Protein AF-A0A4W3KCC6-F1 (afdb_monomer_lite)

Structure (mmCIF, N/CA/C/O backbone):
data_AF-A0A4W3KCC6-F1
#
_entry.id   AF-A0A4W3KCC6-F1
#
loop_
_atom_site.group_PDB
_atom_site.id
_atom_site.type_symbol
_atom_site.label_atom_id
_atom_site.label_alt_id
_atom_site.label_comp_id
_atom_site.label_asym_id
_atom_site.label_entity_id
_atom_site.label_seq_id
_atom_site.pdbx_PDB_ins_code
_atom_site.Cartn_x
_atom_site.Cartn_y
_atom_site.Cartn_z
_atom_site.occupancy
_atom_site.B_iso_or_equiv
_atom_site.auth_seq_id
_atom_site.auth_comp_id
_atom_site.auth_asym_id
_atom_site.auth_atom_id
_atom_site.pdbx_PDB_model_num
ATOM 1 N N . ARG A 1 1 ? 4.549 -26.907 -14.418 1.00 34.53 1 ARG A N 1
ATOM 2 C CA . ARG A 1 1 ? 5.092 -25.667 -13.808 1.00 34.53 1 ARG A CA 1
ATOM 3 C C . ARG A 1 1 ? 6.585 -25.901 -13.583 1.00 34.53 1 ARG A C 1
ATOM 5 O O . ARG A 1 1 ? 6.881 -26.752 -12.751 1.00 34.53 1 ARG A O 1
ATOM 12 N N . PRO A 1 2 ? 7.504 -25.283 -14.344 1.00 38.62 2 PRO A N 1
ATOM 13 C CA . PRO A 1 2 ? 8.928 -25.456 -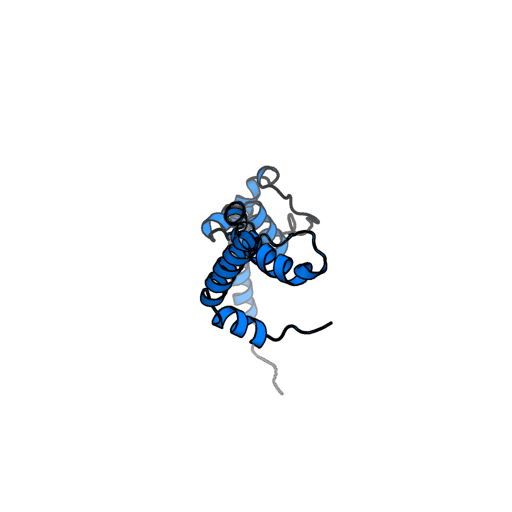14.086 1.00 38.62 2 PRO A CA 1
ATOM 14 C C . PRO A 1 2 ? 9.308 -24.642 -12.844 1.00 38.62 2 PRO A C 1
ATOM 16 O O . PRO A 1 2 ? 8.859 -23.507 -12.686 1.00 38.62 2 PRO A O 1
ATOM 19 N N . LYS A 1 3 ? 10.058 -25.257 -11.926 1.00 50.41 3 LYS A N 1
ATOM 20 C CA . LYS A 1 3 ? 10.650 -24.585 -10.767 1.00 50.41 3 LYS A CA 1
ATOM 21 C C . LYS A 1 3 ? 11.924 -23.902 -11.264 1.00 50.41 3 LYS A C 1
ATOM 23 O O . LYS A 1 3 ? 12.793 -24.589 -11.784 1.00 50.41 3 LYS A O 1
ATOM 28 N N . ALA A 1 4 ? 12.000 -22.577 -11.169 1.00 46.44 4 ALA A N 1
ATOM 29 C CA . ALA A 1 4 ? 13.261 -21.874 -11.371 1.00 46.44 4 ALA A CA 1
ATOM 30 C C . ALA A 1 4 ? 14.168 -22.212 -10.178 1.00 46.44 4 ALA A C 1
ATOM 32 O O . ALA A 1 4 ? 13.780 -21.976 -9.032 1.00 46.44 4 ALA A O 1
ATOM 33 N N . ASP A 1 5 ? 15.309 -22.844 -10.445 1.00 50.78 5 ASP A N 1
ATOM 34 C CA . ASP A 1 5 ? 16.271 -23.245 -9.421 1.00 50.78 5 ASP A CA 1
ATOM 35 C C . ASP A 1 5 ? 16.881 -22.001 -8.758 1.00 50.78 5 ASP A C 1
ATOM 37 O O . ASP A 1 5 ? 17.347 -21.083 -9.431 1.00 50.78 5 ASP A O 1
ATOM 41 N N . LEU A 1 6 ? 16.932 -21.977 -7.421 1.00 53.44 6 LEU A N 1
ATOM 42 C CA . LEU A 1 6 ? 17.603 -20.912 -6.658 1.00 53.44 6 LEU A CA 1
ATOM 43 C C . LEU A 1 6 ? 19.059 -20.696 -7.118 1.00 53.44 6 LEU A C 1
ATOM 45 O O . LEU A 1 6 ? 19.556 -19.573 -7.106 1.00 53.44 6 LEU A O 1
ATOM 49 N N . ASN A 1 7 ? 19.709 -21.764 -7.590 1.00 55.09 7 ASN A N 1
ATOM 50 C CA . ASN A 1 7 ? 21.081 -21.751 -8.094 1.00 55.09 7 ASN A CA 1
ATOM 51 C C . ASN A 1 7 ? 21.238 -20.916 -9.372 1.00 55.09 7 ASN A C 1
ATOM 53 O O . ASN A 1 7 ? 22.314 -20.381 -9.622 1.00 55.09 7 ASN A O 1
ATOM 57 N N . THR A 1 8 ? 20.187 -20.783 -10.190 1.00 51.75 8 THR A N 1
ATOM 58 C CA . THR A 1 8 ? 20.242 -19.941 -11.393 1.00 51.75 8 THR A CA 1
ATOM 59 C C . THR A 1 8 ? 20.246 -18.466 -11.012 1.00 51.75 8 THR A C 1
ATOM 61 O O . THR A 1 8 ? 20.962 -17.685 -11.621 1.00 51.75 8 THR A O 1
ATOM 64 N N . ILE A 1 9 ? 19.495 -18.089 -9.976 1.00 52.69 9 ILE A N 1
ATOM 65 C CA . ILE A 1 9 ? 19.383 -16.700 -9.510 1.00 52.69 9 ILE A CA 1
ATOM 66 C C . ILE A 1 9 ? 20.705 -16.237 -8.880 1.00 52.69 9 ILE A C 1
ATOM 68 O O . ILE A 1 9 ? 21.167 -15.138 -9.178 1.00 52.69 9 ILE A O 1
ATOM 72 N N . ASP A 1 10 ? 21.352 -17.096 -8.088 1.00 55.12 10 ASP A N 1
ATOM 73 C CA . ASP A 1 10 ? 22.651 -16.811 -7.464 1.00 55.12 10 ASP A CA 1
ATOM 74 C C . ASP A 1 10 ? 23.804 -16.821 -8.486 1.00 55.12 10 ASP A C 1
ATOM 76 O O . ASP A 1 10 ? 24.693 -15.974 -8.433 1.00 55.12 10 ASP A O 1
ATOM 80 N N . ALA A 1 11 ? 23.748 -17.691 -9.504 1.00 56.84 11 ALA A N 1
ATOM 81 C CA . ALA A 1 11 ? 24.682 -17.659 -10.633 1.00 56.84 11 ALA A CA 1
ATOM 82 C C . ALA A 1 11 ? 24.516 -16.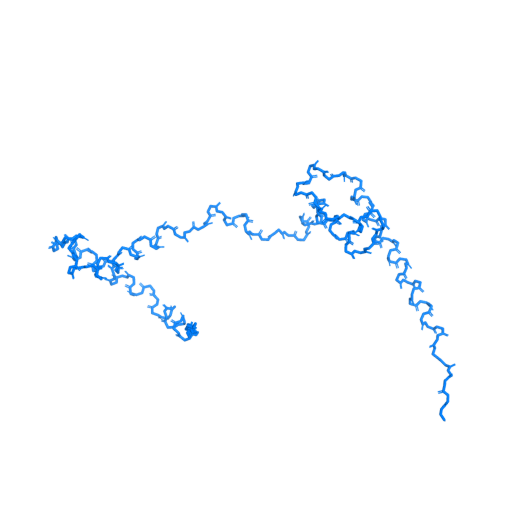392 -11.495 1.00 56.84 11 ALA A C 1
ATOM 84 O O . ALA A 1 11 ? 25.510 -15.792 -11.898 1.00 56.84 11 ALA A O 1
ATOM 85 N N . ILE A 1 12 ? 23.277 -15.943 -11.735 1.00 50.22 12 ILE A N 1
ATOM 86 C CA . ILE A 1 12 ? 22.976 -14.693 -12.454 1.00 50.22 12 ILE A CA 1
ATOM 87 C C . ILE A 1 12 ? 23.457 -13.472 -11.653 1.00 50.22 12 ILE A C 1
ATOM 89 O O . ILE A 1 12 ? 24.034 -12.555 -12.234 1.00 50.22 12 ILE A O 1
ATOM 93 N N . ALA A 1 13 ? 23.296 -13.474 -10.326 1.00 57.94 13 ALA A N 1
ATOM 94 C CA . ALA A 1 13 ? 23.845 -12.435 -9.454 1.00 57.94 13 ALA A CA 1
ATOM 95 C C . ALA A 1 13 ? 25.388 -12.471 -9.394 1.00 57.94 13 ALA A C 1
ATOM 97 O O . ALA A 1 13 ? 26.028 -11.419 -9.392 1.00 57.94 13 ALA A O 1
ATOM 98 N N . SER A 1 14 ? 25.987 -13.668 -9.420 1.00 56.34 14 SER A N 1
ATOM 99 C CA . SER A 1 14 ? 27.440 -13.899 -9.353 1.00 56.34 14 SER A CA 1
ATOM 100 C C . SER A 1 14 ? 28.193 -13.568 -10.646 1.00 56.34 14 SER A C 1
ATOM 102 O O . SER A 1 14 ? 29.378 -13.246 -10.592 1.00 56.34 14 SER A O 1
ATOM 104 N N . ILE A 1 15 ? 27.529 -13.594 -11.808 1.00 54.50 15 ILE A N 1
ATOM 105 C CA . ILE A 1 15 ? 28.095 -13.101 -13.080 1.00 54.50 15 ILE A CA 1
ATOM 106 C C . ILE A 1 15 ? 28.324 -11.574 -13.026 1.00 54.50 15 ILE A C 1
ATOM 108 O O . ILE A 1 15 ? 29.220 -11.043 -13.691 1.00 54.50 15 ILE A O 1
ATOM 112 N N . GLY A 1 16 ? 27.587 -10.864 -12.165 1.00 55.75 16 GLY A N 1
ATOM 113 C CA . GLY A 1 16 ? 27.807 -9.455 -11.859 1.00 55.75 16 GLY A CA 1
ATOM 114 C C . GLY A 1 16 ? 27.729 -8.512 -13.069 1.00 55.75 16 GLY A C 1
ATOM 115 O O . GLY A 1 16 ? 27.402 -8.880 -14.196 1.00 55.75 16 GLY A O 1
ATOM 116 N N . VAL A 1 17 ? 28.092 -7.252 -12.830 1.00 57.06 17 VAL A N 1
ATOM 117 C CA . VAL A 1 17 ? 28.196 -6.158 -13.820 1.00 57.06 17 VAL A CA 1
ATOM 118 C C . VAL A 1 17 ? 29.140 -6.446 -15.005 1.00 57.06 17 VAL A C 1
ATOM 120 O O . VAL A 1 17 ? 29.144 -5.692 -15.975 1.00 57.06 17 VAL A O 1
ATOM 123 N N . SER A 1 18 ? 29.927 -7.528 -14.964 1.00 60.06 18 SER A N 1
ATOM 124 C CA . SER A 1 18 ? 30.921 -7.866 -15.993 1.00 60.06 18 SER A CA 1
ATOM 125 C C . SER A 1 18 ? 30.288 -8.186 -17.357 1.00 60.06 18 SER A C 1
ATOM 127 O O . SER A 1 18 ? 30.687 -7.608 -18.366 1.00 60.06 18 SER A O 1
ATOM 129 N N . TRP A 1 19 ? 29.221 -8.991 -17.376 1.00 65.50 19 TRP A N 1
ATOM 130 C CA . TRP A 1 19 ? 28.462 -9.333 -18.585 1.00 65.50 19 TRP A CA 1
ATOM 131 C C . TRP A 1 19 ? 27.715 -8.130 -19.187 1.00 65.50 19 TRP A C 1
ATOM 133 O O . TRP A 1 19 ? 27.526 -8.047 -20.401 1.00 65.50 19 TRP A O 1
ATOM 143 N N . LEU A 1 20 ? 27.325 -7.152 -18.359 1.00 62.91 20 LEU A N 1
ATOM 144 C CA . LEU A 1 20 ? 26.680 -5.921 -18.833 1.00 62.91 20 LEU A CA 1
ATOM 145 C C . LEU A 1 20 ? 27.624 -5.097 -19.725 1.00 62.91 20 LEU A C 1
ATOM 147 O O . LEU A 1 20 ? 27.183 -4.585 -20.755 1.00 62.91 20 LEU A O 1
ATOM 151 N N . ASN A 1 21 ? 28.917 -5.031 -19.384 1.00 67.50 21 ASN A N 1
ATOM 152 C CA . ASN A 1 21 ? 29.932 -4.373 -20.218 1.00 67.50 21 ASN A CA 1
ATOM 153 C C . ASN A 1 21 ? 30.126 -5.091 -21.563 1.00 67.50 21 ASN A C 1
ATOM 155 O O . ASN A 1 21 ? 30.356 -4.441 -22.586 1.00 67.50 21 ASN A O 1
ATOM 159 N N . ASP A 1 22 ? 30.017 -6.420 -21.580 1.00 78.38 22 ASP A N 1
ATOM 160 C CA . ASP A 1 22 ? 30.130 -7.208 -22.808 1.00 78.38 22 ASP A CA 1
ATOM 161 C C . ASP A 1 22 ? 28.910 -7.012 -23.717 1.00 78.38 22 ASP A C 1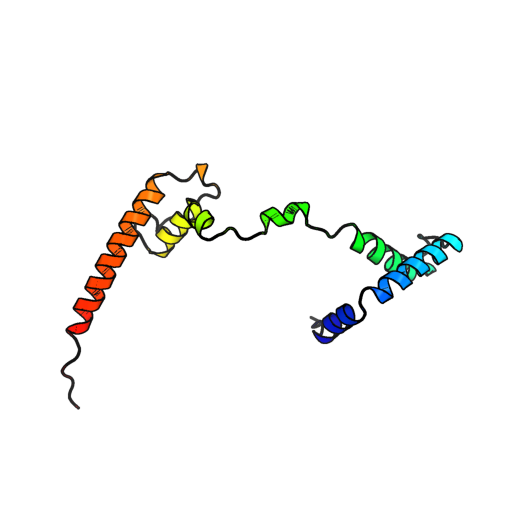
ATOM 163 O O . ASP A 1 22 ? 29.072 -6.848 -24.927 1.00 78.38 22 ASP A O 1
ATOM 167 N N . ILE A 1 23 ? 27.701 -6.903 -23.154 1.00 81.62 23 ILE A N 1
ATOM 168 C CA . ILE A 1 23 ? 26.498 -6.563 -23.931 1.00 81.62 23 ILE A CA 1
ATOM 169 C C . ILE A 1 23 ? 26.561 -5.130 -24.479 1.00 81.62 23 ILE A C 1
ATOM 171 O O . ILE A 1 23 ? 26.139 -4.894 -25.610 1.00 81.62 23 ILE A O 1
ATOM 175 N N . GLN A 1 24 ? 27.107 -4.165 -23.733 1.00 80.62 24 GLN A N 1
ATOM 176 C CA . GLN A 1 24 ? 27.285 -2.797 -24.240 1.00 80.62 24 GLN A CA 1
ATOM 177 C C . GLN A 1 24 ? 28.233 -2.760 -25.445 1.00 80.62 24 GLN A C 1
ATOM 179 O O . GLN A 1 24 ? 27.891 -2.189 -26.481 1.00 80.62 24 GLN A O 1
ATOM 184 N N . LYS A 1 25 ? 29.379 -3.444 -25.358 1.00 84.31 25 LYS A N 1
ATOM 185 C CA . LYS A 1 25 ? 30.309 -3.596 -26.489 1.00 84.31 25 LYS A CA 1
ATOM 186 C C . LYS A 1 25 ? 29.670 -4.332 -27.667 1.00 84.31 25 LYS A C 1
ATOM 188 O O . LYS A 1 25 ? 29.910 -3.973 -28.818 1.00 84.31 25 LYS A O 1
ATOM 193 N N . LEU A 1 26 ? 28.841 -5.339 -27.392 1.00 84.81 26 LEU A N 1
ATOM 194 C CA . LEU A 1 26 ? 28.089 -6.070 -28.410 1.00 84.81 26 LEU A CA 1
ATOM 195 C C . LEU A 1 26 ? 27.072 -5.165 -29.124 1.00 84.81 26 LEU A C 1
ATOM 197 O O . LEU A 1 26 ? 26.961 -5.216 -30.348 1.00 84.81 26 LEU A O 1
ATOM 201 N N . ALA A 1 27 ? 26.389 -4.290 -28.386 1.00 84.19 27 ALA A N 1
ATOM 202 C CA . ALA A 1 27 ? 25.476 -3.298 -28.946 1.00 84.19 27 ALA A CA 1
ATOM 203 C C . ALA A 1 27 ? 26.207 -2.268 -29.825 1.00 84.19 27 ALA A C 1
ATOM 205 O O . ALA A 1 27 ? 25.743 -1.931 -30.917 1.00 84.19 27 ALA A O 1
ATOM 206 N N . GLU A 1 28 ? 27.379 -1.797 -29.390 1.00 85.81 28 GLU A N 1
ATOM 207 C CA . GLU A 1 28 ? 28.231 -0.907 -30.188 1.00 85.81 28 GLU A CA 1
ATOM 208 C C . GLU A 1 28 ? 28.740 -1.586 -31.464 1.00 85.81 28 GLU A C 1
ATOM 210 O O . GLU A 1 28 ? 28.717 -0.979 -32.541 1.00 85.81 28 GLU A O 1
ATOM 215 N N . TRP A 1 29 ? 29.153 -2.855 -31.373 1.00 90.38 29 TRP A N 1
ATOM 216 C CA . TRP A 1 29 ? 29.533 -3.656 -32.533 1.00 90.38 29 TRP A CA 1
ATOM 217 C C . TRP A 1 29 ? 28.365 -3.814 -33.509 1.00 90.38 29 TRP A C 1
ATOM 219 O O . TRP A 1 29 ? 28.547 -3.546 -34.695 1.00 90.38 29 TRP A O 1
ATOM 229 N N . ALA A 1 30 ? 27.165 -4.156 -33.030 1.00 86.81 30 ALA A N 1
ATOM 230 C CA . ALA A 1 30 ? 25.979 -4.327 -33.871 1.00 86.81 30 ALA A CA 1
ATOM 231 C C . ALA A 1 30 ? 25.618 -3.030 -34.616 1.00 86.81 30 ALA A C 1
ATOM 233 O O . ALA A 1 30 ? 25.348 -3.047 -35.820 1.00 86.81 30 ALA A O 1
ATOM 234 N N . LYS A 1 31 ? 25.717 -1.880 -33.933 1.00 85.88 31 LYS A N 1
ATOM 235 C CA . LYS A 1 31 ? 25.523 -0.554 -34.536 1.00 85.88 31 LYS A CA 1
ATOM 236 C C . LYS A 1 31 ? 26.586 -0.241 -35.592 1.00 85.88 31 LYS A C 1
ATOM 238 O O . LYS A 1 31 ? 26.259 0.262 -36.666 1.00 85.88 31 LYS A O 1
ATOM 243 N N . LYS A 1 32 ? 27.858 -0.552 -35.315 1.00 89.81 32 LYS A N 1
ATOM 244 C CA . LYS A 1 32 ? 28.975 -0.350 -36.255 1.00 89.81 32 LYS A CA 1
ATOM 245 C C . LYS A 1 32 ? 28.873 -1.263 -37.478 1.00 89.81 32 LYS A C 1
ATOM 247 O O . LYS A 1 32 ? 29.173 -0.825 -38.586 1.00 89.81 32 LYS A O 1
ATOM 252 N N . ALA A 1 33 ? 28.424 -2.497 -37.275 1.00 87.94 33 ALA A N 1
ATOM 253 C CA . ALA A 1 33 ? 28.172 -3.483 -38.316 1.00 87.94 33 ALA A CA 1
ATOM 254 C C . ALA A 1 33 ? 26.884 -3.204 -39.112 1.00 87.94 33 ALA A C 1
ATOM 256 O O . ALA A 1 33 ? 26.655 -3.865 -40.120 1.00 87.94 33 ALA A O 1
ATOM 257 N N . ARG A 1 34 ? 26.077 -2.207 -38.704 1.00 86.56 34 ARG A N 1
ATOM 258 C CA . ARG A 1 34 ? 24.796 -1.836 -39.331 1.00 86.56 34 ARG A CA 1
ATOM 259 C C . ARG A 1 34 ? 23.848 -3.031 -39.473 1.00 86.56 34 ARG A C 1
ATOM 261 O O . ARG A 1 34 ? 23.186 -3.175 -40.497 1.00 86.56 34 ARG A O 1
ATOM 268 N N . ILE A 1 35 ? 23.807 -3.881 -38.445 1.00 83.94 35 ILE A N 1
ATOM 269 C CA . ILE A 1 35 ? 22.877 -5.011 -38.388 1.00 83.94 35 ILE A CA 1
ATOM 270 C C . ILE A 1 35 ? 21.448 -4.465 -38.419 1.00 83.94 35 ILE A C 1
ATOM 272 O O . ILE A 1 35 ? 21.128 -3.548 -37.661 1.00 83.94 35 ILE A O 1
ATOM 276 N N . ASP A 1 36 ? 20.607 -5.017 -39.293 1.00 83.25 36 ASP A N 1
ATOM 277 C CA . ASP A 1 36 ? 19.197 -4.643 -39.366 1.00 83.25 36 ASP A CA 1
ATOM 278 C C . ASP A 1 36 ? 18.456 -5.168 -38.121 1.00 83.25 36 ASP A C 1
ATOM 280 O O . ASP A 1 36 ? 18.424 -6.384 -37.901 1.00 83.25 36 ASP A O 1
ATOM 284 N N . PRO A 1 37 ? 17.869 -4.284 -37.293 1.00 78.12 37 PRO A N 1
ATOM 285 C CA . PRO A 1 37 ? 17.110 -4.686 -36.114 1.00 78.12 37 PRO A CA 1
ATOM 286 C C . PRO A 1 37 ? 15.812 -5.437 -36.433 1.00 78.12 37 PRO A C 1
ATOM 288 O O . PRO A 1 37 ? 15.297 -6.130 -35.559 1.00 78.12 37 PRO A O 1
ATOM 291 N N . HIS A 1 38 ? 15.293 -5.339 -37.661 1.00 83.25 38 HIS A N 1
ATOM 292 C CA . HIS A 1 38 ? 14.059 -6.011 -38.077 1.00 83.25 38 HIS A CA 1
ATOM 293 C C . HIS A 1 38 ? 14.307 -7.300 -38.870 1.00 83.25 38 HIS A C 1
ATOM 295 O O . HIS A 1 38 ? 13.348 -7.930 -39.316 1.00 83.25 38 HIS A O 1
ATOM 301 N N . ASP A 1 39 ? 15.567 -7.714 -39.035 1.00 87.81 39 ASP A N 1
ATOM 302 C CA . ASP A 1 39 ? 15.905 -8.983 -39.674 1.00 87.81 39 ASP A CA 1
ATOM 303 C C . ASP A 1 39 ? 15.624 -10.158 -38.713 1.00 87.81 39 ASP A C 1
ATOM 305 O O . ASP A 1 39 ? 16.271 -10.268 -37.662 1.00 87.81 39 ASP A O 1
ATOM 309 N N . PRO A 1 40 ? 14.706 -11.084 -39.060 1.00 86.50 40 PRO A N 1
ATOM 310 C CA . PRO A 1 40 ? 14.391 -12.247 -38.233 1.00 86.50 40 PRO A CA 1
ATOM 311 C C . PRO A 1 40 ? 15.608 -13.122 -37.908 1.00 86.50 40 PRO A C 1
ATOM 313 O O . PRO A 1 40 ? 15.630 -13.749 -36.847 1.00 86.50 40 PRO A O 1
ATOM 316 N N . GLN A 1 41 ? 16.626 -13.150 -38.775 1.00 87.12 41 GLN A N 1
ATOM 317 C CA . GLN A 1 41 ? 17.860 -13.912 -38.545 1.00 87.12 41 GLN A CA 1
ATOM 318 C C . GLN A 1 41 ? 18.682 -13.361 -37.373 1.00 87.12 41 GLN A C 1
ATOM 320 O O . GLN A 1 41 ? 19.393 -14.113 -36.711 1.00 87.12 41 GLN A O 1
ATOM 325 N N . ASN A 1 42 ? 18.535 -12.070 -37.064 1.00 83.81 42 ASN A N 1
ATOM 326 C CA . ASN A 1 42 ? 19.245 -11.398 -35.974 1.00 83.81 42 ASN A CA 1
ATOM 327 C C . ASN A 1 42 ? 18.361 -11.186 -34.734 1.00 83.81 42 ASN A C 1
ATOM 329 O O . ASN A 1 42 ? 18.792 -10.552 -33.771 1.00 83.81 42 ASN A O 1
ATOM 333 N N . SER A 1 43 ? 17.142 -11.733 -34.726 1.00 82.19 43 SER A N 1
ATOM 334 C CA . SER A 1 43 ? 16.141 -11.528 -33.671 1.00 82.19 43 SER A CA 1
ATOM 335 C C . SER A 1 43 ? 16.645 -11.880 -32.268 1.00 82.19 43 SER A C 1
ATOM 337 O O . SER A 1 43 ? 16.464 -11.095 -31.342 1.00 82.19 43 SER A O 1
ATOM 339 N N . SER A 1 44 ? 17.341 -13.008 -32.095 1.00 80.06 44 SER A N 1
ATOM 340 C CA . SER A 1 44 ? 17.893 -13.405 -30.789 1.00 80.06 44 SER A CA 1
ATOM 341 C C . SER A 1 44 ? 18.997 -12.461 -30.297 1.00 80.06 44 SER A C 1
ATOM 343 O O . SER A 1 44 ? 19.088 -12.183 -29.102 1.00 80.06 44 SER A O 1
ATOM 345 N N . LEU A 1 45 ? 19.823 -11.945 -31.214 1.00 83.62 45 LEU A N 1
ATOM 346 C CA . LEU A 1 45 ? 20.865 -10.966 -30.903 1.00 83.62 45 LEU A CA 1
ATOM 347 C C . LEU A 1 45 ? 20.245 -9.622 -30.498 1.00 83.62 45 LEU A C 1
ATOM 349 O O . LEU A 1 45 ? 20.649 -9.035 -29.496 1.00 83.62 45 LEU A O 1
ATOM 353 N N . MET A 1 46 ? 19.246 -9.160 -31.253 1.00 84.56 46 MET A N 1
ATOM 354 C CA . MET A 1 46 ? 18.535 -7.912 -30.972 1.00 84.56 46 MET A CA 1
ATOM 355 C C . MET A 1 46 ? 17.771 -7.992 -29.657 1.00 84.56 46 MET A C 1
ATOM 357 O O . MET A 1 46 ? 17.888 -7.087 -28.842 1.00 84.56 46 MET A O 1
ATOM 361 N N . GLN A 1 47 ? 17.110 -9.117 -29.383 1.00 81.88 47 GLN A N 1
ATOM 362 C CA . GLN A 1 47 ? 16.437 -9.351 -28.111 1.00 81.88 47 GLN A CA 1
ATOM 363 C C . GLN A 1 47 ? 17.411 -9.268 -26.926 1.00 81.88 47 GLN A C 1
ATOM 365 O O . GLN A 1 47 ? 17.088 -8.656 -25.912 1.00 81.88 47 GLN A O 1
ATOM 370 N N . LEU A 1 48 ? 18.617 -9.834 -27.044 1.00 82.12 48 LEU A N 1
ATOM 371 C CA . LEU A 1 48 ? 19.636 -9.756 -25.992 1.00 82.12 48 LEU A CA 1
ATOM 372 C C . LEU A 1 48 ? 20.109 -8.312 -25.740 1.00 82.12 48 LEU A C 1
ATOM 374 O O . LEU A 1 48 ? 20.303 -7.913 -24.590 1.00 82.12 48 LEU A O 1
ATOM 378 N N . ILE A 1 49 ? 20.287 -7.532 -26.807 1.00 79.88 49 ILE A N 1
ATOM 379 C CA . ILE A 1 49 ? 20.715 -6.129 -26.737 1.00 79.88 49 ILE A CA 1
ATOM 380 C C . ILE A 1 49 ? 19.592 -5.244 -26.168 1.00 79.88 49 ILE A C 1
ATOM 382 O O . ILE A 1 49 ? 19.837 -4.436 -25.272 1.00 79.88 49 ILE A O 1
ATOM 386 N N . GLU A 1 50 ? 18.361 -5.421 -26.645 1.00 74.56 50 GLU A N 1
ATOM 387 C CA . GLU A 1 50 ? 17.188 -4.616 -26.296 1.00 74.56 50 GLU A CA 1
ATOM 388 C C . GLU A 1 50 ? 16.725 -4.878 -24.858 1.00 74.56 50 GLU A C 1
ATOM 390 O O . GLU A 1 50 ? 16.540 -3.936 -24.088 1.00 74.56 50 GLU A 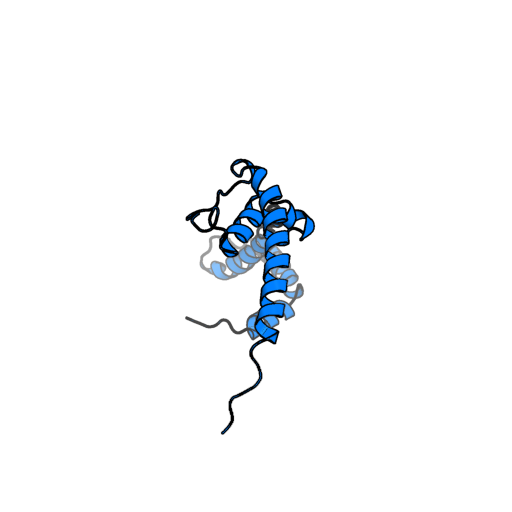O 1
ATOM 395 N N . VAL A 1 51 ? 16.645 -6.147 -24.438 1.00 66.38 51 VAL A N 1
ATOM 396 C CA . VAL A 1 51 ? 16.286 -6.505 -23.056 1.00 66.38 51 VAL A CA 1
ATOM 397 C C . VAL A 1 51 ? 17.220 -5.825 -22.061 1.00 66.38 51 VAL A C 1
ATOM 399 O O . VAL A 1 51 ? 16.753 -5.346 -21.037 1.00 66.38 51 VAL A O 1
ATOM 402 N N . ASN A 1 52 ? 18.515 -5.709 -22.361 1.00 63.84 52 ASN A N 1
ATOM 403 C CA . ASN A 1 52 ? 19.468 -5.110 -21.433 1.00 63.84 52 ASN A CA 1
ATOM 404 C C . ASN A 1 52 ? 19.504 -3.571 -21.500 1.00 63.84 52 ASN A C 1
ATOM 406 O O . ASN A 1 52 ? 19.595 -2.907 -20.470 1.00 63.84 52 ASN A O 1
ATOM 410 N N . GLN A 1 53 ? 19.367 -2.978 -22.692 1.00 63.12 53 GLN A N 1
ATOM 411 C CA . GLN A 1 53 ? 19.256 -1.519 -22.829 1.00 63.12 53 GLN A CA 1
ATOM 412 C C . GLN A 1 53 ? 18.001 -0.977 -22.134 1.00 63.12 53 GLN A C 1
ATOM 414 O O . GLN A 1 53 ? 18.069 0.034 -21.433 1.00 63.12 53 GLN A O 1
ATOM 419 N N . HIS A 1 54 ? 16.873 -1.677 -22.270 1.00 56.06 54 HIS A N 1
ATOM 420 C CA . HIS A 1 54 ? 15.614 -1.282 -21.649 1.00 56.06 54 HIS A CA 1
ATOM 421 C C . HIS A 1 54 ? 15.514 -1.712 -20.173 1.00 56.06 54 HIS A C 1
ATOM 423 O O . HIS A 1 54 ? 14.967 -0.962 -19.363 1.00 56.06 54 HIS A O 1
ATOM 429 N N . ALA A 1 55 ? 16.093 -2.849 -19.765 1.00 56.53 55 ALA A N 1
ATOM 430 C CA . ALA A 1 55 ? 16.107 -3.245 -18.351 1.00 56.53 55 ALA A CA 1
ATOM 431 C C . ALA A 1 55 ? 16.862 -2.247 -17.459 1.00 56.53 55 ALA A C 1
ATOM 433 O O . ALA A 1 55 ? 16.470 -2.035 -16.313 1.00 56.53 55 ALA A O 1
ATOM 434 N N . LEU A 1 56 ? 17.905 -1.594 -17.984 1.00 54.44 56 LEU A N 1
ATOM 435 C CA . LEU A 1 56 ? 18.702 -0.621 -17.232 1.00 54.44 56 LEU A CA 1
ATOM 436 C C . LEU A 1 56 ? 18.023 0.752 -17.071 1.00 54.44 56 LEU A C 1
ATOM 438 O O . LEU A 1 56 ? 18.357 1.472 -16.129 1.00 54.44 56 LEU A O 1
ATOM 442 N N . GLN A 1 57 ? 17.080 1.119 -17.950 1.00 53.69 57 GLN A N 1
ATOM 443 C CA . GLN A 1 57 ? 16.418 2.435 -17.930 1.00 53.69 57 GLN A CA 1
ATOM 444 C C . GLN A 1 57 ? 14.984 2.431 -17.383 1.00 53.69 57 GLN A C 1
ATOM 446 O O . GLN A 1 57 ? 14.555 3.459 -16.869 1.00 53.69 57 GLN A O 1
ATOM 451 N N . TYR A 1 58 ? 14.248 1.315 -17.444 1.00 53.06 58 TYR A N 1
ATOM 452 C CA . TYR A 1 58 ? 12.792 1.342 -17.218 1.00 53.06 58 TYR A CA 1
ATOM 453 C C . TYR A 1 58 ? 12.288 0.604 -15.966 1.00 53.06 58 TYR A C 1
ATOM 455 O O . TYR A 1 58 ? 11.096 0.658 -15.682 1.00 53.06 58 TYR A O 1
ATOM 463 N N . PHE A 1 59 ? 13.156 -0.025 -15.165 1.00 55.53 59 PHE A N 1
ATOM 464 C CA . PHE A 1 59 ? 12.752 -0.717 -13.926 1.00 55.53 59 PHE A CA 1
ATOM 465 C C . PHE A 1 59 ? 13.292 -0.083 -12.645 1.00 55.53 59 PHE A C 1
ATOM 467 O O . PHE A 1 59 ? 13.562 -0.776 -11.665 1.00 55.53 59 PHE A O 1
ATOM 474 N N . ARG A 1 60 ? 13.410 1.245 -12.605 1.00 58.41 60 ARG A N 1
ATOM 475 C CA . ARG A 1 60 ? 13.496 1.934 -11.318 1.00 58.41 60 ARG A CA 1
ATOM 476 C C . ARG A 1 60 ? 12.142 2.509 -10.951 1.00 58.41 60 ARG A C 1
ATOM 478 O O . ARG A 1 60 ? 11.814 3.640 -11.283 1.00 58.41 60 ARG A O 1
ATOM 485 N N . LEU A 1 61 ? 11.393 1.715 -10.191 1.00 59.38 61 LEU A N 1
ATOM 486 C CA . LEU A 1 61 ? 10.227 2.130 -9.407 1.00 59.38 61 LEU A CA 1
ATOM 487 C C . LEU A 1 61 ? 10.560 3.219 -8.360 1.00 59.38 61 LEU A C 1
ATOM 489 O O . LEU A 1 61 ? 9.763 3.421 -7.457 1.00 59.38 61 LEU A O 1
ATOM 493 N N . GLU A 1 62 ? 11.691 3.934 -8.449 1.00 61.34 62 GLU A N 1
ATOM 494 C CA . GLU A 1 62 ? 12.105 4.962 -7.479 1.00 61.34 62 GLU A CA 1
ATOM 495 C C . GLU A 1 62 ? 11.005 6.008 -7.260 1.00 61.34 62 GLU A C 1
ATOM 497 O O . GLU A 1 62 ? 10.755 6.400 -6.126 1.00 61.34 62 GLU A O 1
ATOM 502 N N . GLN A 1 63 ? 10.282 6.394 -8.317 1.00 65.12 63 GLN A N 1
ATOM 503 C CA . GLN A 1 63 ? 9.190 7.370 -8.218 1.00 65.12 63 GLN A CA 1
ATOM 504 C C . GLN A 1 63 ? 7.986 6.876 -7.403 1.00 65.12 63 GLN A C 1
ATOM 506 O O . GLN A 1 63 ? 7.278 7.697 -6.836 1.00 65.12 63 GLN A O 1
ATOM 511 N N . MET A 1 64 ? 7.752 5.562 -7.330 1.00 65.62 64 MET A N 1
ATOM 512 C CA . MET A 1 64 ? 6.672 4.977 -6.519 1.00 65.62 64 MET A CA 1
ATOM 513 C C . MET A 1 64 ? 7.195 4.315 -5.244 1.00 65.62 64 MET A C 1
ATOM 515 O O . MET A 1 64 ? 6.413 3.823 -4.441 1.00 65.62 64 MET A O 1
ATOM 519 N N . GLN A 1 65 ? 8.512 4.284 -5.035 1.00 74.19 65 GLN A N 1
ATOM 520 C CA . GLN A 1 65 ? 9.122 3.565 -3.922 1.00 74.19 65 GLN A CA 1
ATOM 521 C C . GLN A 1 65 ? 8.738 4.169 -2.569 1.00 74.19 65 GLN A C 1
ATOM 523 O O . GLN A 1 65 ? 8.591 3.433 -1.598 1.00 74.19 65 GLN A O 1
ATOM 528 N N . GLU A 1 66 ? 8.499 5.481 -2.519 1.00 76.69 66 GLU A N 1
ATOM 529 C CA . GLU A 1 66 ? 7.980 6.153 -1.326 1.00 76.69 66 GLU A CA 1
ATOM 530 C C . GLU A 1 66 ? 6.616 5.595 -0.890 1.00 76.69 66 GLU A C 1
ATOM 532 O O . GLU A 1 66 ? 6.403 5.386 0.300 1.00 76.69 66 GLU A O 1
ATOM 537 N N . GLU A 1 67 ? 5.736 5.243 -1.835 1.00 77.69 67 GLU A N 1
ATOM 538 C CA . GLU A 1 67 ? 4.415 4.667 -1.540 1.00 77.69 67 GLU A CA 1
ATOM 539 C C . GLU A 1 67 ? 4.490 3.231 -0.991 1.00 77.69 67 GLU A C 1
ATOM 541 O O . GLU A 1 67 ? 3.568 2.776 -0.314 1.00 77.69 67 GLU A O 1
ATOM 546 N N . PHE A 1 68 ? 5.584 2.511 -1.266 1.00 80.44 68 PHE A N 1
ATOM 547 C CA . PHE A 1 68 ? 5.813 1.147 -0.774 1.00 80.44 68 PHE A CA 1
ATOM 548 C C . PHE A 1 68 ? 6.606 1.091 0.534 1.00 80.44 68 PHE A C 1
ATOM 550 O O . PHE A 1 68 ? 6.688 0.026 1.151 1.00 80.44 68 PHE A O 1
ATOM 557 N N . ASN A 1 69 ? 7.209 2.201 0.959 1.00 82.81 69 ASN A N 1
ATOM 558 C CA . ASN A 1 69 ? 7.969 2.231 2.197 1.00 82.81 69 ASN A CA 1
ATOM 559 C C . ASN A 1 69 ? 7.031 2.078 3.399 1.00 82.81 69 ASN A C 1
ATOM 561 O O . ASN A 1 69 ? 5.985 2.721 3.495 1.00 82.81 69 ASN A O 1
ATOM 565 N N . PHE A 1 70 ? 7.423 1.233 4.352 1.00 86.88 70 PHE A N 1
ATOM 566 C CA . PHE A 1 70 ? 6.704 1.133 5.615 1.00 86.88 70 PHE A CA 1
ATOM 567 C C . PHE A 1 70 ? 6.876 2.421 6.422 1.00 86.88 70 PHE A C 1
ATOM 569 O O . PHE A 1 70 ? 7.980 2.955 6.537 1.00 86.88 70 PHE A O 1
ATOM 576 N N . VAL A 1 71 ? 5.777 2.888 7.008 1.00 87.06 71 VAL A N 1
ATOM 577 C CA . VAL A 1 71 ? 5.790 3.997 7.963 1.00 87.06 71 VAL A CA 1
ATOM 578 C C . VAL A 1 71 ? 6.311 3.527 9.318 1.00 87.06 71 VAL A C 1
ATOM 580 O O . VAL A 1 71 ? 6.253 2.341 9.649 1.00 87.06 71 VAL A O 1
ATOM 583 N N . THR A 1 72 ? 6.808 4.459 10.122 1.00 90.69 72 THR A N 1
ATOM 584 C CA . THR A 1 72 ? 7.249 4.149 11.486 1.00 90.69 72 THR A CA 1
ATOM 585 C C . THR A 1 72 ? 6.062 3.834 12.398 1.00 90.69 72 THR A C 1
ATOM 587 O O . THR A 1 72 ? 4.950 4.311 12.168 1.00 90.69 72 THR A O 1
ATOM 590 N N . ASP A 1 73 ? 6.294 3.112 13.499 1.00 86.69 73 ASP A N 1
ATOM 591 C CA . ASP A 1 73 ? 5.237 2.801 14.478 1.00 86.69 73 ASP A CA 1
ATOM 592 C C . ASP A 1 73 ? 4.526 4.067 14.989 1.00 86.69 73 ASP A C 1
ATOM 594 O O . ASP A 1 73 ? 3.304 4.111 15.098 1.00 86.69 73 ASP A O 1
ATOM 598 N N . LYS A 1 74 ? 5.278 5.155 15.206 1.00 88.06 74 LYS A N 1
ATOM 599 C CA . LYS A 1 74 ? 4.742 6.453 15.657 1.00 88.06 74 LYS A CA 1
ATOM 600 C C . LYS A 1 74 ? 3.811 7.113 14.641 1.00 88.06 74 LYS A C 1
ATOM 602 O O . LYS A 1 74 ? 2.946 7.902 15.018 1.00 88.06 74 LYS A O 1
ATOM 607 N N . GLU A 1 75 ? 4.043 6.887 13.354 1.00 87.81 75 GLU A N 1
ATOM 608 C CA . GLU A 1 75 ? 3.182 7.381 12.276 1.00 87.81 75 GLU A CA 1
ATOM 609 C C . GLU A 1 75 ? 1.973 6.467 12.103 1.00 87.81 75 GLU A C 1
ATOM 611 O O . GLU A 1 75 ? 0.856 6.956 11.939 1.00 87.81 75 GLU A O 1
ATOM 616 N N . MET A 1 76 ? 2.181 5.157 12.245 1.00 86.69 76 MET A N 1
ATOM 617 C CA . MET A 1 76 ? 1.123 4.153 12.234 1.00 86.69 76 MET A CA 1
ATOM 618 C C . MET A 1 76 ? 0.085 4.414 13.337 1.00 86.69 76 MET A C 1
ATOM 620 O O . MET A 1 76 ? -1.115 4.402 13.073 1.00 86.69 76 MET A O 1
ATOM 624 N N . GLU A 1 77 ? 0.532 4.744 14.553 1.00 85.25 77 GLU A N 1
ATOM 625 C CA . GLU A 1 77 ? -0.328 5.084 15.699 1.00 85.25 77 GLU A CA 1
ATOM 626 C C . GLU A 1 77 ? -1.195 6.333 15.474 1.00 85.25 77 GLU A C 1
ATOM 628 O O . GLU A 1 77 ? -2.226 6.494 16.127 1.00 85.25 77 GLU A O 1
ATOM 633 N N . LYS A 1 78 ? -0.817 7.217 14.543 1.00 87.00 78 LYS A N 1
ATOM 634 C CA . LYS A 1 78 ? -1.611 8.403 14.183 1.00 87.00 78 LYS A CA 1
ATOM 635 C C . LYS A 1 78 ? -2.676 8.106 13.128 1.00 87.00 78 LYS A C 1
ATOM 637 O O . LYS A 1 78 ? -3.571 8.929 12.938 1.00 87.00 78 LYS A O 1
ATOM 642 N N . SER A 1 79 ? -2.595 6.971 12.431 1.00 89.50 79 SER A N 1
ATOM 643 C CA . SER A 1 79 ? -3.567 6.619 11.397 1.00 89.50 79 SER A CA 1
ATOM 644 C C . SER A 1 79 ? -4.886 6.181 12.024 1.00 89.50 79 SER A C 1
ATOM 646 O O . SER A 1 79 ? -4.972 5.147 12.689 1.00 89.50 79 SER A O 1
ATOM 648 N N . LYS A 1 80 ? -5.959 6.929 11.750 1.00 91.25 80 LYS A N 1
ATOM 649 C CA . LYS A 1 80 ? -7.297 6.612 12.277 1.00 91.25 80 LYS A CA 1
ATOM 650 C C . LYS A 1 80 ? -7.785 5.257 11.780 1.00 91.25 80 LYS A C 1
ATOM 652 O O . LYS A 1 80 ? -8.390 4.496 12.538 1.00 91.25 80 LYS A O 1
ATOM 657 N N . ARG A 1 81 ? -7.484 4.929 10.522 1.00 92.06 81 ARG A N 1
ATOM 658 C CA . ARG A 1 81 ? -7.794 3.632 9.926 1.00 92.06 81 ARG A CA 1
ATOM 659 C C . ARG A 1 81 ? -7.099 2.479 10.635 1.00 92.06 81 ARG A C 1
ATOM 661 O O . ARG A 1 81 ? -7.744 1.462 10.891 1.00 92.06 81 ARG A O 1
ATOM 668 N N . PHE A 1 82 ? -5.817 2.625 10.956 1.00 90.25 82 PHE A N 1
ATOM 669 C CA . PHE A 1 82 ? -5.077 1.591 11.674 1.00 90.25 82 PHE A CA 1
ATOM 670 C C . PHE A 1 82 ? -5.678 1.335 13.062 1.00 90.25 82 PHE A C 1
ATOM 672 O O . PHE A 1 82 ? -5.969 0.191 13.411 1.00 90.25 82 PHE A O 1
ATOM 679 N N . LEU A 1 83 ? -5.985 2.399 13.810 1.00 89.19 83 LEU A N 1
ATOM 680 C CA . LEU A 1 83 ? -6.621 2.279 15.125 1.00 89.19 83 LEU A CA 1
ATOM 681 C C . LEU A 1 83 ? -8.005 1.622 15.053 1.00 89.19 83 LEU A C 1
ATOM 683 O O . LEU A 1 83 ? -8.347 0.782 15.884 1.00 89.19 83 LEU A O 1
ATOM 687 N N . LEU A 1 84 ? -8.796 1.960 14.035 1.00 89.31 84 LEU A N 1
ATOM 688 C CA . LEU A 1 84 ? -10.100 1.347 13.797 1.00 89.31 84 LEU A CA 1
ATOM 689 C C . LEU A 1 84 ? -9.987 -0.158 13.491 1.00 89.31 84 LEU A C 1
ATOM 691 O O . LEU A 1 84 ? -10.811 -0.946 13.957 1.00 89.31 84 LEU A O 1
ATOM 695 N N . LEU A 1 85 ? -8.957 -0.574 12.748 1.00 89.25 85 LEU A N 1
ATOM 696 C CA . LEU A 1 85 ? -8.682 -1.991 12.496 1.00 89.25 85 LEU A CA 1
ATOM 697 C C . LEU A 1 85 ? -8.344 -2.739 13.792 1.00 89.25 85 LEU A C 1
ATOM 699 O O . LEU A 1 85 ? -8.877 -3.828 13.996 1.00 89.25 85 LEU A O 1
ATOM 703 N N . ILE A 1 86 ? -7.549 -2.138 14.684 1.00 87.19 86 ILE A N 1
ATOM 704 C CA . ILE A 1 86 ? -7.247 -2.694 16.015 1.00 87.19 86 ILE A CA 1
ATOM 705 C C . ILE A 1 86 ? -8.521 -2.819 16.866 1.00 87.19 86 ILE A C 1
ATOM 707 O O . ILE A 1 86 ? -8.751 -3.842 17.511 1.00 87.19 86 ILE A O 1
ATOM 711 N N . LEU A 1 87 ? -9.390 -1.805 16.865 1.00 85.88 87 LEU A N 1
ATOM 712 C CA . LEU A 1 87 ? -10.657 -1.845 17.608 1.00 85.88 87 LEU A CA 1
ATOM 713 C C . LEU A 1 87 ? -11.603 -2.937 17.094 1.00 85.88 87 LEU A C 1
ATOM 715 O O . LEU A 1 87 ? -12.271 -3.608 17.881 1.00 85.88 87 LEU A O 1
ATOM 719 N N . ARG A 1 88 ? -11.640 -3.140 15.774 1.00 86.81 88 ARG A N 1
ATOM 720 C CA . ARG A 1 88 ? -12.417 -4.218 15.159 1.00 86.81 88 ARG A CA 1
ATOM 721 C C . ARG A 1 88 ? -11.870 -5.590 15.550 1.00 86.81 88 ARG A C 1
ATOM 723 O O . ARG A 1 88 ? -12.655 -6.459 15.915 1.00 86.81 88 ARG A O 1
ATOM 730 N N . ASP A 1 89 ? -10.553 -5.768 15.484 1.00 86.06 89 ASP A N 1
ATOM 731 C CA . ASP A 1 89 ? -9.891 -7.035 15.818 1.00 86.06 89 ASP A CA 1
ATOM 732 C C . ASP A 1 89 ? -10.012 -7.378 17.312 1.00 86.06 89 ASP A C 1
ATOM 734 O O . ASP A 1 89 ? -10.272 -8.519 17.682 1.00 86.06 89 ASP A O 1
ATOM 738 N N . SER A 1 90 ? -9.964 -6.365 18.182 1.00 84.06 90 SER A N 1
ATOM 739 C CA . SER A 1 90 ? -10.186 -6.525 19.628 1.00 84.06 90 SER A CA 1
ATOM 740 C C . SER A 1 90 ? -11.644 -6.806 20.026 1.00 84.06 90 SER A C 1
ATOM 742 O O . SER A 1 90 ? -11.924 -7.017 21.208 1.00 84.06 90 SER A O 1
ATOM 744 N N . GLY A 1 91 ? -12.578 -6.843 19.069 1.00 79.25 91 GLY A N 1
ATOM 745 C CA . GLY A 1 91 ? -13.962 -7.255 19.309 1.00 79.25 91 GLY A CA 1
ATOM 746 C C . GLY A 1 91 ? -14.819 -6.217 20.035 1.00 79.25 91 GLY A C 1
ATOM 747 O O . GLY A 1 91 ? -15.831 -6.574 20.637 1.00 79.25 91 GLY A O 1
ATOM 748 N N . VAL A 1 92 ? -14.446 -4.934 19.992 1.00 81.19 92 VAL A N 1
ATOM 749 C CA . VAL A 1 92 ? -15.263 -3.853 20.566 1.00 81.19 92 VAL A CA 1
ATOM 750 C C . VAL A 1 92 ? -16.598 -3.787 19.826 1.00 81.19 92 VAL A C 1
ATOM 752 O O . VAL A 1 92 ? -16.621 -3.708 18.599 1.00 81.19 92 VAL A O 1
ATOM 755 N N . SER A 1 93 ? -17.721 -3.833 20.547 1.00 78.44 93 SER A N 1
ATOM 756 C CA . SER A 1 93 ? -19.052 -4.004 19.950 1.00 78.44 93 SER A CA 1
ATOM 757 C C . SER A 1 93 ? -19.405 -2.932 18.924 1.00 78.44 93 SER A C 1
ATOM 759 O O . SER A 1 93 ? -19.983 -3.262 17.897 1.00 78.44 93 SER A O 1
ATOM 761 N N . GLU A 1 94 ? -19.007 -1.678 19.136 1.00 80.75 94 GLU A N 1
ATOM 762 C CA . GLU A 1 94 ? -19.273 -0.585 18.196 1.00 80.75 94 GLU A CA 1
ATOM 763 C C . GLU A 1 94 ? -18.492 -0.725 16.878 1.00 80.75 94 GLU A C 1
ATOM 765 O O . GLU A 1 94 ? -18.901 -0.158 15.867 1.00 80.75 94 GLU A O 1
ATOM 770 N N . TYR A 1 95 ? -17.393 -1.492 16.867 1.00 83.25 95 TYR A N 1
ATOM 771 C CA . TYR A 1 95 ? -16.464 -1.585 15.733 1.00 83.25 95 TYR A CA 1
ATOM 772 C C . TYR A 1 95 ? -16.356 -2.981 15.106 1.00 83.25 95 TYR A C 1
ATOM 774 O O . TYR A 1 95 ? -15.984 -3.113 13.940 1.00 83.25 95 TYR A O 1
ATOM 782 N N . SER A 1 96 ? -16.709 -4.029 15.847 1.00 80.75 96 SER A N 1
ATOM 783 C CA . SER A 1 96 ? -16.616 -5.431 15.419 1.00 80.75 96 SER A CA 1
ATOM 784 C C . SER A 1 96 ? -17.500 -5.760 14.209 1.00 80.75 96 SER A C 1
ATOM 786 O O . SER A 1 96 ? -17.139 -6.604 13.391 1.00 80.75 96 SER A O 1
ATOM 788 N N . TYR A 1 97 ? -18.624 -5.055 14.040 1.00 83.62 97 TYR A N 1
ATOM 789 C CA . TYR A 1 97 ? -19.589 -5.304 12.963 1.00 83.62 97 TYR A CA 1
ATOM 790 C C . TYR A 1 97 ? -19.278 -4.564 11.651 1.00 83.62 97 TYR A C 1
ATOM 792 O O . TYR A 1 97 ? -20.031 -4.697 10.679 1.00 83.62 97 TYR A O 1
ATOM 800 N N . PHE A 1 98 ? -18.183 -3.797 11.576 1.00 83.06 98 PHE A N 1
ATOM 801 C CA . PHE A 1 98 ? -17.785 -3.144 10.328 1.00 83.06 98 PHE A CA 1
ATOM 802 C C . PHE A 1 98 ? -17.332 -4.177 9.291 1.00 83.06 98 PHE A C 1
ATOM 804 O O . PHE A 1 98 ? -16.195 -4.656 9.308 1.00 83.06 98 PHE A O 1
ATOM 811 N N . LYS A 1 99 ? -18.223 -4.474 8.333 1.00 85.44 99 LYS A N 1
ATOM 812 C CA . LYS A 1 99 ? -17.920 -5.330 7.172 1.00 85.44 99 LYS A CA 1
ATOM 813 C C . LYS A 1 99 ? -16.760 -4.775 6.341 1.00 85.44 99 LYS A C 1
ATOM 815 O O . LYS A 1 99 ? -15.934 -5.539 5.854 1.00 85.44 99 LYS A O 1
ATOM 820 N N . GLN A 1 100 ? -16.685 -3.451 6.207 1.00 86.62 100 GLN A N 1
ATOM 821 C CA . GLN A 1 100 ? -15.630 -2.746 5.487 1.00 86.62 100 GLN A CA 1
ATOM 822 C C . GLN A 1 100 ? -15.176 -1.529 6.295 1.00 86.62 100 GLN A C 1
ATOM 824 O O . GLN A 1 100 ? -15.998 -0.819 6.870 1.00 86.62 100 GLN A O 1
ATOM 829 N N . VAL A 1 101 ? -13.863 -1.303 6.328 1.00 87.94 101 VAL A N 1
ATOM 830 C CA . VAL A 1 101 ? -13.256 -0.119 6.944 1.00 87.94 101 VAL A CA 1
ATOM 831 C C . VAL A 1 101 ? -13.031 0.937 5.856 1.00 87.94 101 VAL A C 1
ATOM 833 O O . VAL A 1 101 ? -12.502 0.570 4.799 1.00 87.94 101 VAL A O 1
ATOM 836 N N . PRO A 1 102 ? -13.419 2.211 6.077 1.00 91.44 102 PRO A N 1
ATOM 837 C CA . PRO A 1 102 ? -13.212 3.280 5.107 1.00 91.44 102 PRO A CA 1
ATOM 838 C C . PRO A 1 102 ? -11.754 3.380 4.651 1.00 91.44 102 PRO A C 1
ATOM 840 O O . PRO A 1 102 ? -10.839 3.182 5.461 1.00 91.44 102 PRO A O 1
ATOM 843 N N . PRO A 1 103 ? -11.512 3.657 3.359 1.00 88.19 103 PRO A N 1
ATOM 844 C CA . PRO A 1 103 ? -10.163 3.664 2.835 1.00 88.19 103 PRO A CA 1
ATOM 845 C C . PRO A 1 103 ? -9.346 4.878 3.287 1.00 88.19 103 PRO A C 1
ATOM 847 O O . PRO A 1 103 ? -8.136 4.732 3.477 1.00 88.19 103 PRO A O 1
ATOM 850 N N . TYR A 1 104 ? -9.990 6.036 3.480 1.00 89.19 104 TYR A N 1
ATOM 851 C CA . TYR A 1 104 ? -9.323 7.297 3.792 1.00 89.19 104 TYR A CA 1
ATOM 852 C C . TYR A 1 104 ? -9.616 7.777 5.218 1.00 89.19 104 TYR A C 1
ATOM 854 O O . TYR A 1 104 ? -10.763 7.799 5.662 1.00 89.19 104 TYR A O 1
ATOM 862 N N . ASP A 1 105 ? -8.591 8.290 5.903 1.00 88.56 105 ASP A N 1
ATOM 863 C CA . ASP A 1 105 ? -8.716 8.801 7.276 1.00 88.56 105 ASP A CA 1
ATOM 864 C C . ASP A 1 105 ? -9.724 9.958 7.405 1.00 88.56 105 ASP A C 1
ATOM 866 O O . ASP A 1 105 ? -10.339 10.126 8.454 1.00 88.56 105 ASP A O 1
ATOM 870 N N . LYS A 1 106 ? -9.961 10.737 6.342 1.00 90.19 106 LYS A N 1
ATOM 871 C CA . LYS A 1 106 ? -10.957 11.828 6.332 1.00 90.19 106 LYS A CA 1
ATOM 872 C C . LYS A 1 106 ? -12.404 11.355 6.525 1.00 90.19 106 LYS A C 1
ATOM 874 O O . LYS A 1 106 ? -13.245 12.142 6.939 1.00 90.19 106 LYS A O 1
ATOM 879 N N . GLU A 1 107 ? -12.692 10.095 6.212 1.00 91.56 107 GLU A N 1
ATOM 880 C CA . GLU A 1 107 ? -14.022 9.491 6.377 1.00 91.56 107 GLU A CA 1
ATOM 881 C C . GLU A 1 107 ? -14.224 8.925 7.787 1.00 91.56 107 GLU A C 1
ATOM 883 O O . GLU A 1 107 ? -15.327 8.532 8.158 1.00 91.56 107 GLU A O 1
ATOM 888 N N . ILE A 1 108 ? -13.146 8.856 8.569 1.00 90.62 108 ILE A N 1
ATOM 889 C CA . ILE A 1 108 ? -13.124 8.221 9.875 1.00 90.62 108 ILE A CA 1
ATOM 890 C C . ILE A 1 108 ? -13.247 9.310 10.948 1.00 90.62 108 ILE A C 1
ATOM 892 O O . ILE A 1 108 ? -12.438 10.244 10.959 1.00 90.62 108 ILE A O 1
ATOM 896 N N . PRO A 1 109 ? -14.2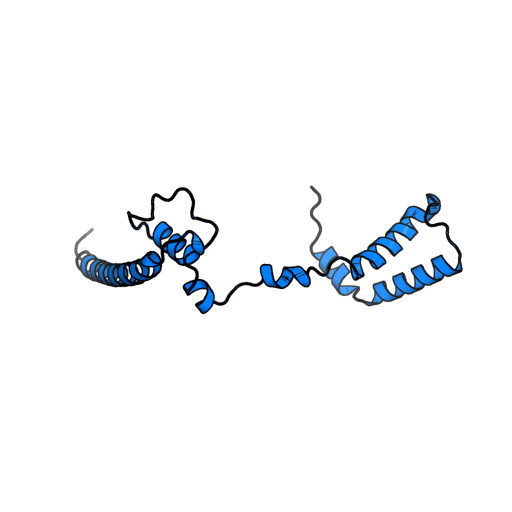29 9.223 11.860 1.00 87.31 109 PRO A N 1
ATOM 897 C CA . PRO A 1 109 ? -14.424 10.237 12.888 1.00 87.31 109 PRO A CA 1
ATOM 898 C C . PRO A 1 109 ? -13.263 10.265 13.895 1.00 87.31 109 PRO A C 1
ATOM 900 O O . PRO A 1 109 ? -12.712 9.232 14.275 1.00 87.31 109 PRO A O 1
ATOM 903 N N . ASP A 1 110 ? -12.911 11.464 14.369 1.00 85.62 110 ASP A N 1
ATOM 904 C CA . ASP A 1 110 ? -11.765 11.671 15.273 1.00 85.62 110 ASP A CA 1
ATOM 905 C C . ASP A 1 110 ? -11.983 11.083 16.680 1.00 85.62 110 ASP A C 1
ATOM 907 O O . ASP A 1 110 ? -11.035 10.889 17.442 1.00 85.62 110 ASP A O 1
ATOM 911 N N . ASN A 1 111 ? -13.225 10.728 17.023 1.00 82.62 111 ASN A N 1
ATOM 912 C CA . ASN A 1 111 ? -13.572 10.098 18.298 1.00 82.62 111 ASN A CA 1
ATOM 913 C C . ASN A 1 111 ? -12.943 8.701 18.485 1.00 82.62 111 ASN A C 1
ATOM 915 O O . ASN A 1 111 ? -12.800 8.250 19.621 1.00 82.62 111 ASN A O 1
ATOM 919 N N . ILE A 1 112 ? -12.516 8.038 17.405 1.00 80.56 112 ILE A N 1
ATOM 920 C CA . ILE A 1 112 ? -11.874 6.715 17.448 1.00 80.56 112 ILE A CA 1
ATOM 921 C C . ILE A 1 112 ? -10.562 6.742 18.238 1.00 80.56 112 ILE A C 1
ATOM 923 O O . ILE A 1 112 ? -10.288 5.815 19.001 1.00 80.56 112 ILE A O 1
ATOM 927 N N . MET A 1 113 ? -9.795 7.832 18.133 1.00 71.88 113 MET A N 1
ATOM 928 C CA . MET A 1 113 ? -8.556 8.033 18.897 1.00 71.88 113 MET A CA 1
ATOM 929 C C . MET A 1 113 ? -8.816 7.977 20.409 1.00 71.88 113 MET A C 1
ATOM 931 O O . MET A 1 113 ? -8.096 7.320 21.159 1.00 71.88 113 MET A O 1
ATOM 935 N N . VAL A 1 114 ? -9.891 8.631 20.858 1.00 73.25 114 VAL A N 1
ATOM 936 C CA . VAL A 1 114 ? -10.290 8.671 22.273 1.00 73.25 114 VAL A CA 1
ATOM 937 C C . VAL A 1 114 ? -10.720 7.284 22.750 1.00 73.25 114 VAL A C 1
ATOM 939 O O . VAL A 1 114 ? -10.382 6.864 23.859 1.00 73.25 114 VAL A O 1
ATOM 942 N N . ILE A 1 115 ? -11.437 6.548 21.903 1.00 71.00 115 ILE A N 1
ATOM 943 C CA . ILE A 1 115 ? -12.010 5.252 22.263 1.00 71.00 115 ILE A CA 1
ATOM 944 C C . ILE A 1 115 ? -10.938 4.168 22.369 1.00 71.00 115 ILE A C 1
ATOM 946 O O . ILE A 1 115 ? -11.013 3.355 23.288 1.00 71.00 115 ILE A O 1
ATOM 950 N N . LEU A 1 116 ? -9.889 4.198 21.542 1.00 69.06 116 LEU A N 1
ATOM 951 C CA . LEU A 1 116 ? -8.742 3.303 21.715 1.00 69.06 116 LEU A CA 1
ATOM 952 C C . LEU A 1 116 ? -8.063 3.501 23.075 1.00 69.06 116 LEU A C 1
ATOM 954 O 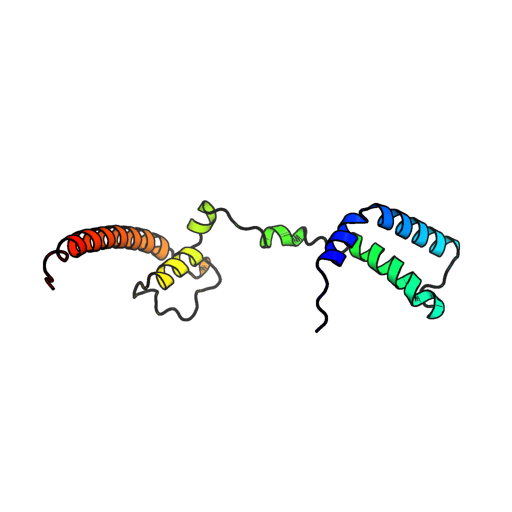O . LEU A 1 116 ? -7.799 2.526 23.772 1.00 69.06 116 LEU A O 1
ATOM 958 N N . VAL A 1 117 ? -7.830 4.748 23.497 1.00 67.06 117 VAL A N 1
ATOM 959 C CA . VAL A 1 117 ? -7.214 5.034 24.806 1.00 67.06 117 VAL A CA 1
ATOM 960 C C . VAL A 1 117 ? -8.065 4.470 25.944 1.00 67.06 117 VAL A C 1
ATOM 962 O O . VAL A 1 117 ? -7.536 3.886 26.891 1.00 67.06 117 VAL A O 1
ATOM 965 N N . ILE A 1 118 ? -9.387 4.620 25.849 1.00 68.38 118 ILE A N 1
ATOM 966 C CA . ILE A 1 118 ? -10.327 4.077 26.833 1.00 68.38 118 ILE A CA 1
ATOM 967 C C . ILE A 1 118 ? -10.314 2.545 26.795 1.00 68.38 118 ILE A C 1
ATOM 969 O O . ILE A 1 118 ? -10.188 1.909 27.839 1.00 68.38 118 ILE A O 1
ATOM 973 N N . CYS A 1 119 ? -10.388 1.939 25.612 1.00 65.06 119 CYS A N 1
ATOM 974 C CA . CYS A 1 119 ? -10.451 0.492 25.459 1.00 65.06 119 CYS A CA 1
ATOM 975 C C . CYS A 1 119 ? -9.145 -0.195 25.886 1.00 65.06 119 CYS A C 1
ATOM 977 O O . CYS A 1 119 ? -9.193 -1.204 26.583 1.00 65.06 119 CYS A O 1
ATOM 979 N N . CYS A 1 120 ? -7.980 0.387 25.583 1.00 60.56 120 CYS A N 1
ATOM 980 C CA . CYS A 1 120 ? -6.691 -0.073 26.099 1.00 60.56 120 CYS A CA 1
ATOM 981 C C . CYS A 1 120 ? -6.636 0.011 27.631 1.00 60.56 120 CYS A C 1
ATOM 983 O O . CYS A 1 120 ? -6.231 -0.956 28.272 1.00 60.56 120 CYS A O 1
ATOM 985 N N . LYS A 1 121 ? -7.111 1.105 28.246 1.00 58.25 121 LYS A N 1
ATOM 986 C CA . LYS A 1 121 ? -7.208 1.206 29.716 1.00 58.25 121 LYS A CA 1
ATOM 987 C C . LYS A 1 121 ? -8.142 0.145 30.311 1.00 58.25 121 LYS A C 1
ATOM 989 O O . LYS A 1 121 ? -7.800 -0.471 31.318 1.00 58.25 121 LYS A O 1
ATOM 994 N N . ILE A 1 122 ? -9.288 -0.108 29.677 1.00 59.12 122 ILE A N 1
ATOM 995 C CA . ILE A 1 122 ? -10.247 -1.137 30.108 1.00 59.12 122 ILE A CA 1
ATOM 996 C C . ILE A 1 122 ? -9.663 -2.545 29.931 1.00 59.12 122 ILE A C 1
ATOM 998 O O . ILE A 1 122 ? -9.812 -3.370 30.826 1.00 59.12 122 ILE A O 1
ATOM 1002 N N . ASN A 1 123 ? -8.976 -2.839 28.825 1.00 54.41 123 ASN A N 1
ATOM 1003 C CA . ASN A 1 123 ? -8.356 -4.144 28.588 1.00 54.41 123 ASN A CA 1
ATOM 1004 C C . ASN A 1 123 ? -7.154 -4.401 29.504 1.00 54.41 123 ASN A C 1
ATOM 1006 O O . ASN A 1 123 ? -6.956 -5.543 29.915 1.00 54.41 123 ASN A O 1
ATOM 1010 N N . VAL A 1 124 ? -6.407 -3.367 29.907 1.00 52.28 124 VAL A N 1
ATOM 1011 C CA . VAL A 1 124 ? -5.412 -3.476 30.990 1.00 52.28 124 VAL A CA 1
ATOM 1012 C C . VAL A 1 124 ? -6.104 -3.820 32.316 1.00 52.28 124 VAL A C 1
ATOM 1014 O O . VAL A 1 124 ? -5.666 -4.739 33.007 1.00 52.28 124 VAL A O 1
ATOM 1017 N N . GLY A 1 125 ? -7.232 -3.173 32.634 1.00 47.34 125 GLY A N 1
ATOM 1018 C CA . GLY A 1 125 ? -8.040 -3.486 33.822 1.00 47.34 125 GLY A CA 1
ATOM 1019 C C . GLY A 1 125 ? -8.623 -4.908 33.819 1.00 47.34 125 GLY A C 1
ATOM 1020 O O . GLY A 1 125 ? -8.495 -5.631 34.804 1.00 47.34 125 GLY A O 1
ATOM 1021 N N . LYS A 1 126 ? -9.175 -5.363 32.688 1.00 49.56 126 LYS A N 1
ATOM 1022 C CA . LYS A 1 126 ? -9.726 -6.721 32.514 1.00 49.56 126 LYS A CA 1
ATOM 1023 C C . LYS A 1 126 ? -8.649 -7.810 32.465 1.00 49.56 126 LYS A C 1
ATOM 1025 O O . LYS A 1 126 ? -8.909 -8.945 32.862 1.00 49.56 126 LYS A O 1
ATOM 1030 N N . SER A 1 127 ? -7.441 -7.492 31.994 1.00 45.41 127 SER A N 1
ATOM 1031 C CA . SER A 1 127 ? -6.304 -8.423 32.032 1.00 45.41 127 SER A CA 1
ATOM 1032 C C . SER A 1 127 ? -5.810 -8.641 33.462 1.00 45.41 127 SER A C 1
ATOM 1034 O O . SER A 1 127 ? -5.481 -9.769 33.816 1.00 45.41 127 SER A O 1
ATOM 1036 N N . GLN A 1 128 ? -5.840 -7.612 34.315 1.00 42.88 128 GLN A N 1
ATOM 1037 C CA . GLN A 1 128 ? -5.561 -7.777 35.746 1.00 42.88 128 GLN A CA 1
ATOM 1038 C C . GLN A 1 128 ? -6.655 -8.599 36.446 1.00 42.88 128 GLN A C 1
ATOM 1040 O O . GLN A 1 128 ? -6.345 -9.500 37.221 1.00 42.88 128 GLN A O 1
ATOM 1045 N N . GLU A 1 129 ? -7.926 -8.381 36.106 1.00 40.75 129 GLU A N 1
ATOM 1046 C CA . GLU A 1 129 ? -9.052 -9.134 36.674 1.00 40.75 129 GLU A CA 1
ATOM 1047 C C . GLU A 1 129 ? -9.039 -10.624 36.269 1.00 40.75 129 GLU A C 1
ATOM 1049 O O . GLU A 1 129 ? -9.348 -11.499 37.079 1.00 40.75 129 GLU A O 1
ATOM 1054 N N . LYS A 1 130 ? -8.596 -10.955 35.045 1.00 40.56 130 LYS A N 1
ATOM 1055 C CA . LYS A 1 130 ? -8.362 -12.351 34.627 1.00 40.56 130 LYS A CA 1
ATOM 1056 C C . LYS A 1 130 ? -7.205 -13.017 35.378 1.00 40.56 130 LYS A C 1
ATOM 1058 O O . LYS A 1 130 ? -7.309 -14.200 35.685 1.00 40.56 130 LYS A O 1
ATOM 1063 N N . ILE A 1 131 ? -6.128 -12.290 35.688 1.00 43.69 131 ILE A N 1
ATOM 1064 C CA . ILE A 1 131 ? -4.986 -12.840 36.443 1.00 43.69 131 ILE A CA 1
ATOM 1065 C C . ILE A 1 131 ? -5.386 -13.124 37.899 1.00 43.69 131 ILE A C 1
ATOM 1067 O O . ILE A 1 131 ? -5.018 -14.167 38.436 1.00 43.69 131 ILE A O 1
ATOM 1071 N N . VAL A 1 132 ? -6.201 -12.261 38.516 1.00 46.94 132 VAL A N 1
ATOM 1072 C CA . VAL A 1 132 ? -6.692 -12.471 39.891 1.00 46.94 132 VAL A CA 1
ATOM 1073 C C . VAL A 1 132 ? -7.689 -13.635 39.966 1.00 46.94 132 VAL A C 1
ATOM 1075 O O . VAL A 1 132 ? -7.594 -14.461 40.872 1.00 46.94 132 VAL A O 1
ATOM 1078 N N . ASN A 1 133 ? -8.590 -13.776 38.989 1.00 41.91 133 ASN A N 1
ATOM 1079 C CA . ASN A 1 133 ? -9.582 -14.859 38.988 1.00 41.91 133 ASN A CA 1
ATOM 1080 C C . ASN A 1 133 ? -8.999 -16.242 38.635 1.00 41.91 133 ASN A C 1
ATOM 1082 O O . ASN A 1 133 ? -9.561 -17.257 39.041 1.00 41.91 133 ASN A O 1
ATOM 1086 N N . ASN A 1 134 ? -7.861 -16.309 37.931 1.00 38.75 134 ASN A N 1
ATOM 1087 C CA . ASN A 1 134 ? -7.209 -17.583 37.600 1.00 38.75 134 ASN A CA 1
ATOM 1088 C C . ASN A 1 134 ? -6.287 -18.111 38.720 1.00 38.75 134 ASN A C 1
ATOM 1090 O O . ASN A 1 134 ? -5.895 -19.274 38.698 1.00 38.75 134 ASN A O 1
ATOM 1094 N N . ALA A 1 135 ? -5.965 -17.289 39.725 1.00 41.94 135 ALA A N 1
ATOM 1095 C CA . ALA A 1 135 ? -5.206 -17.713 40.905 1.00 41.94 135 ALA A CA 1
ATOM 1096 C C . ALA A 1 135 ? -6.067 -18.451 41.957 1.00 41.94 135 ALA A C 1
ATOM 1098 O O . ALA A 1 135 ? -5.521 -19.034 42.889 1.00 41.94 135 ALA A O 1
ATOM 1099 N N . ALA A 1 136 ? -7.399 -18.460 41.811 1.00 44.34 136 ALA A N 1
ATOM 1100 C CA . ALA A 1 136 ? -8.324 -19.098 42.756 1.00 44.34 136 ALA A CA 1
ATOM 1101 C C . ALA A 1 136 ? -8.709 -20.551 42.396 1.00 44.34 136 ALA A C 1
ATOM 1103 O O . ALA A 1 136 ? -9.447 -21.187 43.144 1.00 44.34 136 ALA A O 1
ATOM 1104 N N . PHE A 1 137 ? -8.218 -21.096 41.277 1.00 39.72 137 PHE A N 1
ATOM 1105 C CA . PHE A 1 137 ? -8.621 -22.411 40.756 1.00 39.72 137 PHE A CA 1
ATOM 1106 C C . PHE A 1 137 ? -7.431 -23.356 40.520 1.00 39.72 137 PHE A C 1
ATOM 1108 O O . PHE A 1 137 ? -7.317 -23.982 39.476 1.00 39.72 137 PHE A O 1
ATOM 1115 N N . HIS A 1 138 ? -6.534 -23.508 41.494 1.00 42.03 138 HIS A N 1
ATOM 1116 C CA . HIS A 1 138 ? -5.631 -24.664 41.516 1.00 42.03 138 HIS A CA 1
ATOM 1117 C C . HIS A 1 138 ? -5.425 -25.165 42.943 1.00 42.03 138 HIS A C 1
ATOM 1119 O O . HIS A 1 138 ? -4.571 -24.692 43.684 1.00 42.03 138 HIS A O 1
ATOM 1125 N N . GLY A 1 139 ? -6.228 -26.160 43.307 1.00 44.75 139 GLY A N 1
ATOM 1126 C CA . GLY A 1 139 ? -6.081 -26.903 44.547 1.00 44.75 139 GLY A CA 1
ATOM 1127 C C . GLY A 1 139 ? -7.312 -27.748 44.812 1.00 44.75 139 GLY A C 1
ATOM 1128 O O . GLY A 1 139 ? -8.151 -27.331 45.599 1.00 44.75 139 GLY A O 1
ATOM 1129 N N . ASN A 1 140 ? -7.440 -28.868 44.089 1.00 41.44 140 ASN A N 1
ATOM 1130 C CA . ASN A 1 140 ? -7.956 -30.165 44.565 1.00 41.44 140 ASN A CA 1
ATOM 1131 C C . ASN A 1 140 ? -8.547 -30.981 43.412 1.00 41.44 140 ASN A C 1
ATOM 1133 O O . ASN A 1 140 ? -9.744 -30.929 43.159 1.00 41.44 140 ASN A O 1
ATOM 1137 N N . TYR A 1 141 ? -7.707 -31.798 42.779 1.00 32.88 141 TYR A N 1
ATOM 1138 C CA . TYR A 1 141 ? -8.148 -33.089 42.258 1.00 32.88 141 TYR A CA 1
ATOM 1139 C C . TYR A 1 141 ? -7.079 -34.125 42.602 1.00 32.88 141 TYR A C 1
ATOM 1141 O O . TYR A 1 141 ? -5.971 -34.102 42.070 1.00 32.88 141 TYR A O 1
ATOM 1149 N N . SER A 1 142 ? -7.424 -34.969 43.572 1.00 37.44 142 SER A N 1
ATOM 1150 C CA . SER A 1 142 ? -6.723 -36.198 43.927 1.00 37.44 142 SER A CA 1
ATOM 1151 C C . SER A 1 142 ? -7.049 -37.285 42.899 1.00 37.44 142 SER A C 1
ATOM 1153 O O . SER A 1 142 ? -8.205 -37.402 42.487 1.00 37.44 142 SER A O 1
ATOM 1155 N N . PHE A 1 143 ? -6.041 -38.075 42.528 1.00 39.16 143 PHE A N 1
ATOM 1156 C CA . PHE A 1 143 ? -6.205 -39.454 42.062 1.00 39.16 143 PHE A CA 1
ATOM 1157 C C . PHE A 1 143 ? -5.877 -40.395 43.220 1.00 39.16 143 PHE A C 1
ATOM 1159 O O . PHE A 1 143 ? -4.980 -40.028 44.017 1.00 39.16 143 PHE A O 1
#

Secondary structure (DSSP, 8-state):
-PPPPHHHHHHHHHHTTHHHHHHHHHHHHHHHTT--TT-GGGHHHHHHHHHHHHHHHH--THHHHHHHSPPPHHHHTT-HHHHHHHHHHTT-HHHHT-SS--SSGGGS-THHHHHHHHHHHHHHHHHHHHHHHHTTS-S----

pLDDT: mean 70.51, std 17.33, range [32.88, 92.06]

Organism: Callorhinchus milii (NCBI:txid7868)

Foldseek 3Di:
DDDDDPVVVVVVVVCPCVVVVVLVVLVVVCVVVVPDLPDPVCVVVNCSNVCSVCVVPPPDPVVCVVVVDDDDPVVCLVQLQSLLVVCCVVPPPVRVPPPDGDPDSVVHDPCSNVVSVVVVVVVVVVVVVVVVVVVVPDDDDDD

InterPro domains:
  IPR052434 Tectonic-like complex component protein [PTHR20837] (6-112)

Radius of gyration: 30.35 Å; chains: 1; bounding box: 50×51×84 Å

Sequence (143 aa):
RPKADLNTIDAIASIGVSWLNDIQKLAEWAKKARIDPHDPQNSSLMQLIEVNQHALQYFRLEQMQEEFNFVTDKEMEKSKRFLLLILRDSGVSEYSYFKQVPPYDKEIPDNIMVILVICCKINVGKSQEKIVNNAAFHGNYSF